Protein AF-A0A0E0HM03-F1 (afdb_monomer)

pLDDT: mean 77.83, std 20.89, range [34.5, 97.81]

Secondary structure (DSSP, 8-state):
--HHHHHHHHHHHHHHHHHTT-GGGTTTGGGSS-SSS----HHHHHHHHHHHHHHS--------PPEEEEEE--SS-TTT-EEETTEEESHHHHHHHHHHTTSSS---EEEEEE-S-HHHHHHHHHTTSSSEE-SS----HHHHTTSPPPPPSS--------PPP----

Structure (mmCIF, N/CA/C/O backbone):
data_AF-A0A0E0HM03-F1
#
_entry.id   AF-A0A0E0HM03-F1
#
loop_
_atom_site.group_PDB
_atom_site.id
_atom_site.type_symbol
_atom_site.label_atom_id
_atom_site.label_alt_id
_atom_site.label_comp_id
_atom_site.label_asym_id
_atom_site.label_entity_id
_atom_site.label_seq_id
_atom_site.pdbx_PDB_ins_code
_atom_site.Cartn_x
_atom_site.Cartn_y
_atom_site.Cartn_z
_atom_site.occupancy
_atom_site.B_iso_or_equiv
_atom_site.auth_seq_id
_atom_site.auth_comp_id
_atom_site.auth_asym_id
_atom_site.auth_atom_id
_atom_site.pdbx_PDB_model_num
ATOM 1 N N . MET A 1 1 ? -38.640 -41.411 -14.264 1.00 56.62 1 MET A N 1
ATOM 2 C CA . MET A 1 1 ? -38.136 -40.206 -13.563 1.00 56.62 1 MET A CA 1
ATOM 3 C C . MET A 1 1 ? -39.053 -39.726 -12.426 1.00 56.62 1 MET A C 1
ATOM 5 O O . MET A 1 1 ? -38.697 -38.772 -11.751 1.00 56.62 1 MET A O 1
AT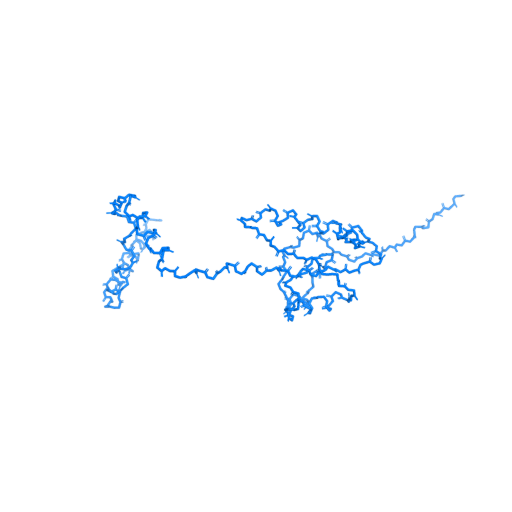OM 9 N N . GLU A 1 2 ? -40.191 -40.388 -12.168 1.00 59.84 2 GLU A N 1
ATOM 10 C CA . GLU A 1 2 ? -41.164 -39.969 -11.139 1.00 59.84 2 GLU A CA 1
ATOM 11 C C . GLU A 1 2 ? -40.943 -40.652 -9.769 1.00 59.84 2 GLU A C 1
ATOM 13 O O . GLU A 1 2 ? -41.350 -40.130 -8.736 1.00 59.84 2 GLU A O 1
ATOM 18 N N . GLU A 1 3 ? -40.248 -41.796 -9.723 1.00 57.50 3 GLU A N 1
ATOM 19 C CA . GLU A 1 3 ? -39.992 -42.531 -8.470 1.00 57.50 3 GLU A CA 1
ATOM 20 C C . GLU A 1 3 ? -38.940 -41.866 -7.570 1.00 57.50 3 GLU A C 1
ATOM 22 O O . GLU A 1 3 ? -39.115 -41.796 -6.355 1.00 57.50 3 GLU A O 1
ATOM 27 N N . HIS A 1 4 ? -37.885 -41.284 -8.151 1.00 56.59 4 HIS A N 1
ATOM 28 C CA . HIS A 1 4 ? -36.848 -40.58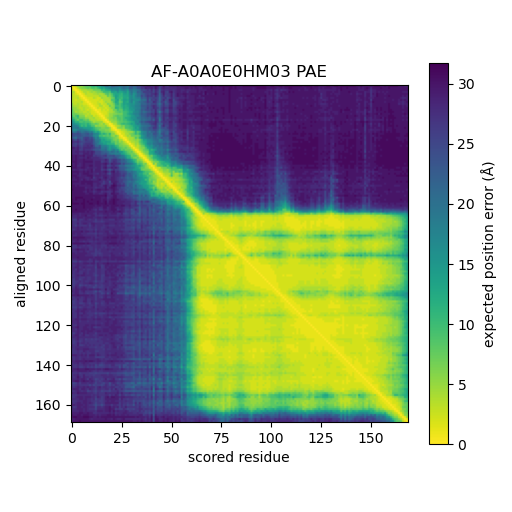7 -7.380 1.00 56.59 4 HIS A CA 1
ATOM 29 C C . HIS A 1 4 ? -37.384 -39.348 -6.649 1.00 56.59 4 HIS A C 1
ATOM 31 O O . HIS A 1 4 ? -36.909 -39.018 -5.564 1.00 56.59 4 HIS A O 1
ATOM 37 N N . ARG A 1 5 ? -38.418 -38.691 -7.192 1.00 59.91 5 ARG A N 1
ATOM 38 C CA . ARG A 1 5 ? -39.081 -37.553 -6.534 1.00 59.91 5 ARG A CA 1
ATOM 39 C C . ARG A 1 5 ? -39.929 -38.013 -5.350 1.00 59.91 5 ARG A C 1
ATOM 41 O O . ARG A 1 5 ? -39.990 -37.318 -4.341 1.00 59.91 5 ARG A O 1
ATOM 48 N N . ARG A 1 6 ? -40.525 -39.208 -5.433 1.00 62.31 6 ARG A N 1
ATOM 49 C CA . ARG A 1 6 ? -41.278 -39.816 -4.326 1.00 62.31 6 ARG A CA 1
ATOM 50 C C . ARG A 1 6 ? -40.363 -40.253 -3.185 1.00 62.31 6 ARG A C 1
ATOM 52 O O . ARG A 1 6 ? -40.700 -39.993 -2.035 1.00 62.31 6 ARG A O 1
ATOM 59 N N . LEU A 1 7 ? -39.186 -40.812 -3.486 1.00 61.00 7 LEU A N 1
ATOM 60 C CA . LEU A 1 7 ? -38.178 -41.123 -2.464 1.00 61.00 7 LEU A CA 1
ATOM 61 C C . LEU A 1 7 ? -37.615 -39.864 -1.791 1.00 61.00 7 LEU A C 1
ATOM 63 O O . LEU A 1 7 ? -37.477 -39.845 -0.572 1.00 61.00 7 LEU A O 1
ATOM 67 N N . ALA A 1 8 ? -37.338 -38.803 -2.555 1.00 58.06 8 ALA A N 1
ATOM 68 C CA . ALA A 1 8 ? -36.855 -37.543 -1.988 1.00 58.06 8 ALA A CA 1
ATOM 69 C C . ALA A 1 8 ? -37.896 -36.893 -1.057 1.00 58.06 8 ALA A C 1
ATOM 71 O O . ALA A 1 8 ? -37.554 -36.436 0.033 1.00 58.06 8 ALA A O 1
ATOM 72 N N . MET A 1 9 ? -39.177 -36.914 -1.445 1.00 63.88 9 MET A N 1
ATOM 73 C CA . MET A 1 9 ? -40.267 -36.394 -0.610 1.00 63.88 9 MET A CA 1
ATOM 74 C C . MET A 1 9 ? -40.506 -37.259 0.637 1.00 63.88 9 MET A C 1
ATOM 76 O O . MET A 1 9 ? -40.759 -36.717 1.711 1.00 63.88 9 MET A O 1
ATOM 80 N N . ALA A 1 10 ? -40.368 -38.586 0.536 1.00 58.62 10 ALA A N 1
ATOM 81 C CA . ALA A 1 10 ? -40.469 -39.482 1.689 1.00 58.62 10 ALA A CA 1
ATOM 82 C C . ALA A 1 10 ? -39.299 -39.297 2.673 1.00 58.62 10 ALA A C 1
ATOM 84 O O . ALA A 1 10 ? -39.521 -39.235 3.881 1.00 58.62 10 ALA A O 1
ATOM 85 N N . ALA A 1 11 ? -38.068 -39.134 2.175 1.00 59.34 11 ALA A N 1
ATOM 86 C CA . ALA A 1 11 ? -36.898 -38.865 3.009 1.00 59.34 11 ALA A CA 1
ATOM 87 C C . ALA A 1 11 ? -37.018 -37.524 3.755 1.00 59.34 11 ALA A C 1
ATOM 89 O O . ALA A 1 11 ? -36.724 -37.459 4.948 1.00 59.34 11 ALA A O 1
ATOM 90 N N . ALA A 1 12 ? -37.529 -36.477 3.096 1.00 59.81 12 ALA A N 1
ATOM 91 C CA . ALA A 1 12 ? -37.788 -35.189 3.739 1.00 59.81 12 ALA A CA 1
ATOM 92 C C . ALA A 1 12 ? -38.823 -35.299 4.875 1.00 59.81 12 ALA A C 1
ATOM 94 O O . ALA A 1 12 ? -38.643 -34.700 5.935 1.00 59.81 12 ALA A O 1
ATOM 95 N N . PHE A 1 13 ? -39.874 -36.105 4.689 1.00 62.56 13 PHE A N 1
ATOM 96 C CA . PHE A 1 13 ? -40.926 -36.288 5.693 1.00 62.56 13 PHE A CA 1
ATOM 97 C C . PHE A 1 13 ? -40.448 -37.092 6.915 1.00 62.56 13 PHE A C 1
ATOM 99 O O . PHE A 1 13 ? -40.803 -36.772 8.047 1.00 62.56 13 PHE A O 1
ATOM 106 N N . VAL A 1 14 ? -39.593 -38.099 6.709 1.00 63.12 14 VAL A N 1
ATOM 107 C CA . VAL A 1 14 ? -39.005 -38.893 7.803 1.00 63.12 14 VAL A CA 1
ATOM 108 C C . VAL A 1 14 ? -38.011 -38.063 8.623 1.00 63.12 14 VAL A C 1
ATOM 110 O O . VAL A 1 14 ? -38.046 -38.119 9.852 1.00 63.12 14 VAL A O 1
ATOM 113 N N . ILE A 1 15 ? -37.184 -37.228 7.980 1.00 59.62 15 ILE A N 1
ATOM 114 C CA . ILE A 1 15 ? -36.259 -36.330 8.694 1.00 59.62 15 ILE A CA 1
ATOM 115 C C . ILE A 1 15 ? -37.044 -35.354 9.587 1.00 59.62 15 ILE A C 1
ATOM 117 O O . ILE A 1 15 ? -36.712 -35.209 10.763 1.00 59.62 15 ILE A O 1
ATOM 121 N N . LEU A 1 16 ? -38.142 -34.777 9.084 1.00 58.19 16 LEU A N 1
ATOM 122 C CA . LEU A 1 16 ? -39.000 -33.860 9.849 1.00 58.19 16 LEU A CA 1
ATOM 123 C C . LEU A 1 16 ? -39.626 -34.499 11.101 1.00 58.19 16 LEU A C 1
ATOM 125 O O . LEU A 1 16 ? -39.738 -33.838 12.131 1.00 58.19 16 LEU A O 1
ATOM 129 N N . LEU A 1 17 ? -39.983 -35.787 11.056 1.00 55.53 17 LEU A N 1
ATOM 130 C CA . LEU A 1 17 ? -40.572 -36.490 12.204 1.00 55.53 17 LEU A CA 1
ATOM 131 C C . LEU A 1 17 ? -39.531 -36.909 13.258 1.00 55.53 17 LEU A C 1
ATOM 133 O O . LEU A 1 17 ? -39.819 -36.885 14.457 1.00 55.53 17 LEU A O 1
ATOM 137 N N . THR A 1 18 ? -38.308 -37.254 12.842 1.00 55.31 18 THR A N 1
ATOM 138 C CA . THR A 1 18 ? -37.234 -37.640 13.784 1.00 55.31 18 THR A CA 1
ATOM 139 C C . THR A 1 18 ? -36.710 -36.462 14.607 1.00 55.31 18 THR A C 1
ATOM 141 O O . THR A 1 18 ? -36.389 -36.626 15.785 1.00 55.31 18 THR A O 1
ATOM 144 N N . VAL A 1 19 ? -36.702 -35.257 14.030 1.00 59.78 19 VAL A N 1
ATOM 145 C CA . VAL A 1 19 ? -36.293 -34.022 14.715 1.00 59.78 19 VAL A CA 1
ATOM 146 C C . VAL A 1 19 ? -37.256 -33.658 15.856 1.00 59.78 19 VAL A C 1
ATOM 148 O O . VAL A 1 19 ? -36.825 -33.126 16.876 1.00 59.78 19 VAL A O 1
ATOM 151 N N . TRP A 1 20 ? -38.539 -34.023 15.758 1.00 55.28 20 TRP A N 1
ATOM 152 C CA . TRP A 1 20 ? -39.547 -33.633 16.753 1.00 55.28 20 TRP A CA 1
ATOM 153 C C . TRP A 1 20 ? -39.681 -34.583 17.955 1.00 55.28 20 TRP A C 1
ATOM 155 O O . TRP A 1 20 ? -40.359 -34.260 18.926 1.00 55.28 20 TRP A O 1
ATOM 165 N N . SER A 1 21 ? -39.009 -35.738 17.927 1.00 52.50 21 SER A N 1
ATOM 166 C CA . SER A 1 21 ? -39.092 -36.752 18.995 1.00 52.50 21 SER A CA 1
ATOM 167 C C . SER A 1 21 ? -37.967 -36.649 20.034 1.00 52.50 21 SER A C 1
ATOM 169 O O . SER A 1 21 ? -37.918 -37.438 20.975 1.00 52.50 21 SER A O 1
ATOM 171 N N . SER A 1 22 ? -37.048 -35.690 19.879 1.00 52.09 22 SER A N 1
ATOM 172 C CA . SER A 1 22 ? -35.942 -35.482 20.816 1.00 52.09 22 SER A CA 1
ATOM 173 C C . SER A 1 22 ? -36.333 -34.483 21.917 1.00 52.09 22 SER A C 1
ATOM 175 O O . SER A 1 22 ? -36.589 -33.318 21.607 1.00 52.09 22 SER A O 1
ATOM 177 N N . PRO A 1 23 ? -36.303 -34.868 23.210 1.00 57.69 23 PRO A N 1
ATOM 178 C CA . PRO A 1 23 ? -36.617 -33.967 24.328 1.00 57.69 23 PRO A CA 1
ATOM 179 C C . PRO A 1 23 ? -35.710 -32.728 24.406 1.00 57.69 23 PRO A C 1
ATOM 181 O O . PRO A 1 23 ? -36.100 -31.709 24.968 1.00 57.69 23 PRO A O 1
ATOM 184 N N . ALA A 1 24 ? -34.518 -32.782 23.803 1.00 48.66 24 ALA A N 1
ATOM 185 C CA . ALA A 1 24 ? -33.586 -31.657 23.742 1.00 48.66 24 ALA A CA 1
ATOM 186 C C . ALA A 1 24 ? -34.114 -30.465 22.918 1.00 48.66 24 ALA A C 1
ATOM 188 O O . ALA A 1 24 ? -33.646 -29.343 23.098 1.00 48.66 24 ALA A O 1
ATOM 189 N N . MET A 1 25 ? -35.110 -30.674 22.047 1.00 48.88 25 MET A N 1
ATOM 190 C CA . MET A 1 25 ? -35.621 -29.632 21.153 1.00 48.88 25 MET A CA 1
ATOM 191 C C . MET A 1 25 ? -36.900 -28.940 21.654 1.00 48.88 25 MET A C 1
ATOM 193 O O . MET A 1 25 ? -37.325 -27.947 21.065 1.00 48.88 25 MET A O 1
ATOM 197 N N . ALA A 1 26 ? -37.466 -29.368 22.789 1.00 44.28 26 ALA A N 1
ATOM 198 C CA . ALA A 1 26 ? -38.508 -28.602 23.482 1.00 44.28 26 ALA A CA 1
ATOM 199 C C . ALA A 1 26 ? -37.971 -27.264 24.035 1.00 44.28 26 ALA A C 1
ATOM 201 O O . ALA A 1 26 ? -38.722 -26.300 24.154 1.00 44.28 26 ALA A O 1
ATOM 202 N N . MET A 1 27 ? -36.661 -27.173 24.298 1.00 41.06 27 MET A N 1
ATOM 203 C CA . MET A 1 27 ? -36.005 -25.937 24.748 1.00 41.06 27 MET A CA 1
ATOM 204 C C . MET A 1 27 ? -35.606 -24.995 23.600 1.00 41.06 27 MET A C 1
ATOM 206 O O . MET A 1 27 ? -35.405 -23.809 23.838 1.00 41.06 27 MET A O 1
ATOM 210 N N . ALA A 1 28 ? -35.512 -25.489 22.359 1.00 43.19 28 ALA A N 1
ATOM 211 C CA . ALA A 1 28 ? -35.095 -24.689 21.201 1.00 43.19 28 ALA A CA 1
ATOM 212 C C . ALA A 1 28 ? -36.277 -24.161 20.364 1.00 43.19 28 ALA A C 1
ATOM 214 O O . ALA A 1 28 ? -36.170 -23.104 19.745 1.00 43.19 28 ALA A O 1
ATOM 215 N N . ALA A 1 29 ? -37.429 -24.843 20.377 1.00 43.94 29 ALA A N 1
ATOM 216 C CA . ALA A 1 29 ? -38.632 -24.396 19.664 1.00 43.94 29 ALA A CA 1
ATOM 217 C C . ALA A 1 29 ? -39.320 -23.171 20.307 1.00 43.94 29 ALA A C 1
ATOM 219 O O . ALA A 1 29 ? -40.089 -22.484 19.637 1.00 43.94 29 ALA A O 1
ATOM 220 N N . ALA A 1 30 ? -39.001 -22.847 21.565 1.00 42.78 30 ALA A N 1
ATOM 221 C CA . ALA A 1 30 ? -39.494 -21.643 22.238 1.00 42.78 30 ALA A CA 1
ATOM 222 C C . ALA A 1 30 ? -38.782 -20.345 21.797 1.00 42.78 30 ALA A C 1
ATOM 224 O O . ALA A 1 30 ? -39.233 -19.265 22.157 1.00 42.78 30 ALA A O 1
ATOM 225 N N . ALA A 1 31 ? -37.696 -20.422 21.017 1.00 42.88 31 ALA A N 1
ATOM 226 C CA . ALA A 1 31 ? -36.888 -19.248 20.663 1.00 42.88 31 ALA A CA 1
ATOM 227 C C . ALA A 1 31 ? -37.020 -18.783 19.198 1.00 42.88 31 ALA A C 1
ATOM 229 O O . ALA A 1 31 ? -36.435 -17.764 18.842 1.00 42.88 31 ALA A O 1
ATOM 230 N N . ALA A 1 32 ? -37.757 -19.498 18.336 1.00 41.38 32 ALA A N 1
ATOM 231 C CA . ALA A 1 32 ? -37.727 -19.239 16.887 1.00 41.38 32 ALA A CA 1
ATOM 232 C C . ALA A 1 32 ? -39.091 -19.023 16.199 1.00 41.38 32 ALA A C 1
ATOM 234 O O . ALA A 1 32 ? -39.119 -18.836 14.986 1.00 41.38 32 ALA A O 1
ATOM 235 N N . THR A 1 33 ? -40.213 -18.978 16.930 1.00 38.62 33 THR A N 1
ATOM 236 C CA . THR A 1 33 ? -41.547 -18.722 16.328 1.00 38.62 33 THR A CA 1
ATOM 237 C C . THR A 1 33 ? -42.255 -17.507 16.936 1.00 38.62 33 THR A C 1
ATOM 239 O O . THR A 1 33 ? -43.455 -17.528 17.171 1.00 38.62 33 THR A O 1
ATOM 242 N N . GLU A 1 34 ? -41.520 -16.417 17.158 1.00 44.69 34 GLU A N 1
ATOM 243 C CA . GLU A 1 34 ? -42.095 -15.096 17.469 1.00 44.69 34 GLU A CA 1
ATOM 244 C C . GLU A 1 34 ? -41.471 -13.988 16.603 1.00 44.69 34 GLU A C 1
ATOM 246 O O . GLU A 1 34 ? -41.008 -12.965 17.094 1.00 44.69 34 GLU A O 1
ATOM 251 N N . VAL A 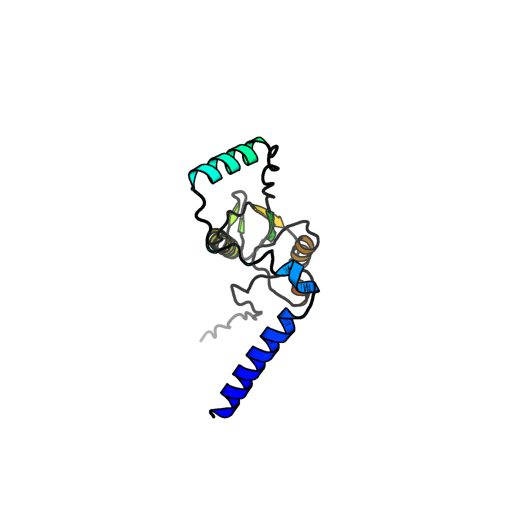1 35 ? -41.458 -14.167 15.277 1.00 35.06 35 VAL A N 1
ATOM 252 C CA . VAL A 1 35 ? -41.208 -13.044 14.341 1.00 35.06 35 VAL A CA 1
ATOM 253 C C . VAL A 1 35 ? -42.397 -12.795 13.404 1.00 35.06 35 VAL A C 1
ATOM 255 O O . VAL A 1 35 ? -42.332 -11.952 12.517 1.00 35.06 35 VAL A O 1
ATOM 258 N N . 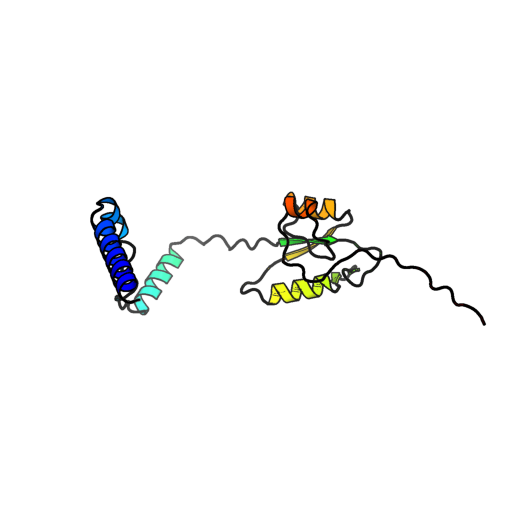HIS A 1 36 ? -43.546 -13.447 13.604 1.00 36.34 36 HIS A N 1
ATOM 259 C CA . HIS A 1 36 ? -44.699 -13.188 12.739 1.00 36.34 36 HIS A CA 1
ATOM 260 C C . HIS A 1 36 ? -46.036 -13.402 13.454 1.00 36.34 36 HIS A C 1
ATOM 262 O O . HIS A 1 36 ? -46.677 -14.412 13.216 1.00 36.34 36 HIS A O 1
ATOM 268 N N . SER A 1 37 ? -46.433 -12.463 14.330 1.00 44.00 37 SER A N 1
ATOM 269 C CA . SER A 1 37 ? -47.843 -12.055 14.568 1.00 44.00 37 SER A CA 1
ATOM 270 C C . SER A 1 37 ? -48.087 -11.364 15.923 1.00 44.00 37 SER A C 1
ATOM 272 O O . SER A 1 37 ? -49.063 -11.679 16.603 1.00 44.00 37 SER A O 1
ATOM 274 N N . LEU A 1 38 ? -47.272 -10.392 16.332 1.00 34.50 38 LEU A N 1
ATOM 275 C CA . LEU A 1 38 ? -47.695 -9.464 17.385 1.00 34.50 38 LEU A CA 1
ATOM 276 C C . LEU A 1 38 ? -47.560 -8.043 16.863 1.00 34.50 38 LEU A C 1
ATOM 278 O O . LEU A 1 38 ? -46.471 -7.482 16.778 1.00 34.50 38 LEU A O 1
ATOM 282 N N . GLY A 1 39 ? -48.704 -7.486 16.461 1.00 49.72 39 GLY A N 1
ATOM 283 C CA . GLY A 1 39 ? -48.866 -6.055 16.276 1.00 49.72 39 GLY A CA 1
ATOM 284 C C . GLY A 1 39 ? -48.542 -5.356 17.589 1.00 49.72 39 GLY A C 1
ATOM 285 O O . GLY A 1 39 ? -49.387 -5.252 18.473 1.00 49.72 39 GLY A O 1
ATOM 286 N N . LEU A 1 40 ? -47.296 -4.911 17.720 1.00 35.22 40 LEU A N 1
ATOM 287 C CA . LEU A 1 40 ? -46.865 -4.049 18.803 1.00 35.22 40 LEU A CA 1
ATOM 288 C C . LEU A 1 40 ? -47.070 -2.607 18.354 1.00 35.22 40 LEU A C 1
ATOM 290 O O . LEU A 1 40 ? -46.506 -2.139 17.368 1.00 35.22 40 LEU A O 1
ATOM 294 N N . ASN A 1 41 ? -47.949 -1.936 19.085 1.00 40.50 41 ASN A N 1
ATOM 295 C CA . ASN A 1 41 ? -48.268 -0.527 18.965 1.00 40.50 41 ASN A CA 1
ATOM 296 C C . ASN A 1 41 ? -46.965 0.298 19.024 1.00 40.50 41 ASN A C 1
ATOM 298 O O . ASN A 1 41 ? -46.292 0.316 20.057 1.00 40.50 41 ASN A O 1
ATOM 302 N N . CYS A 1 42 ? -46.602 0.965 17.920 1.00 42.66 42 CYS A N 1
ATOM 303 C CA . CYS A 1 42 ? -45.313 1.655 17.732 1.00 42.66 42 CYS A CA 1
ATOM 304 C C . CYS A 1 42 ? -44.980 2.685 18.831 1.00 42.66 42 CYS A C 1
ATOM 306 O O . CYS A 1 42 ? -43.817 3.030 19.046 1.00 42.66 42 CYS A O 1
ATOM 308 N N . ASN A 1 43 ? -45.991 3.135 19.569 1.00 51.31 43 ASN A N 1
ATOM 309 C CA . ASN A 1 43 ? -45.886 4.173 20.589 1.00 51.31 43 ASN A CA 1
ATOM 310 C C . ASN A 1 43 ? -45.299 3.637 21.913 1.00 51.31 43 ASN A C 1
ATOM 312 O O . ASN A 1 43 ? -44.768 4.395 22.726 1.00 51.31 43 ASN A O 1
ATOM 316 N N . GLU A 1 44 ? -45.395 2.328 22.155 1.00 50.75 44 GLU A N 1
ATOM 317 C CA . GLU A 1 44 ? -44.962 1.695 23.406 1.00 50.75 44 GLU A CA 1
ATOM 318 C C . GLU A 1 44 ? -43.497 1.245 23.330 1.00 50.75 44 GLU A C 1
ATOM 320 O O . GLU A 1 44 ? -42.733 1.420 24.282 1.00 50.75 44 GLU A O 1
ATOM 325 N N . THR A 1 45 ? -43.053 0.827 22.142 1.00 51.16 45 THR A N 1
ATOM 326 C CA . THR A 1 45 ? -41.643 0.581 21.813 1.00 51.16 45 THR A CA 1
ATOM 327 C C . THR A 1 45 ? -40.780 1.835 21.927 1.00 51.16 45 THR A C 1
ATOM 329 O O . THR A 1 45 ? -39.650 1.748 22.399 1.00 51.16 45 THR A O 1
ATOM 332 N N . GLU A 1 46 ? -41.290 3.023 21.586 1.00 55.38 46 GLU A N 1
ATOM 333 C CA . GLU A 1 46 ? -40.549 4.281 21.779 1.00 55.38 46 GLU A CA 1
ATOM 334 C C . GLU A 1 46 ? -40.364 4.629 23.257 1.00 55.38 46 GLU A C 1
ATOM 336 O O . GLU A 1 46 ? -39.289 5.078 23.661 1.00 55.38 46 GLU A O 1
ATOM 341 N N . ARG A 1 47 ? -41.383 4.378 24.087 1.00 55.00 47 ARG A N 1
ATOM 342 C CA . ARG A 1 47 ? -41.322 4.617 25.534 1.00 55.00 47 ARG A CA 1
ATOM 343 C C . ARG A 1 47 ? -40.373 3.649 26.224 1.00 55.00 47 ARG A C 1
ATOM 345 O O . ARG A 1 47 ? -39.551 4.088 27.025 1.00 55.00 47 ARG A O 1
ATOM 352 N N . ILE A 1 48 ? -40.431 2.366 25.873 1.00 58.22 48 ILE A N 1
ATOM 353 C CA . ILE A 1 48 ? -39.516 1.348 26.399 1.00 58.22 48 ILE A CA 1
ATOM 354 C C . ILE A 1 48 ? -38.086 1.647 25.933 1.00 58.22 48 ILE A C 1
ATOM 356 O O . ILE A 1 48 ? -37.188 1.714 26.767 1.00 58.22 48 ILE A O 1
ATOM 360 N N . ASN A 1 49 ? -37.869 1.971 24.654 1.00 59.22 49 ASN A N 1
ATOM 361 C CA . ASN A 1 49 ? -36.543 2.341 24.145 1.00 59.22 49 ASN A CA 1
ATOM 362 C C . ASN A 1 49 ? -36.007 3.634 24.786 1.00 59.22 49 ASN A C 1
ATOM 364 O O . ASN A 1 49 ? -34.807 3.745 25.034 1.00 59.22 49 ASN A O 1
ATOM 368 N N . ALA A 1 50 ? -36.868 4.604 25.108 1.00 58.16 50 ALA A N 1
ATOM 369 C CA . ALA A 1 50 ? -36.482 5.829 25.811 1.00 58.16 50 ALA A CA 1
ATOM 370 C C . ALA A 1 50 ? -36.167 5.601 27.300 1.00 58.16 50 ALA A C 1
ATOM 372 O O . ALA A 1 50 ? -35.317 6.295 27.857 1.00 58.16 50 ALA A O 1
ATOM 373 N N . VAL A 1 51 ? -36.831 4.647 27.958 1.00 59.00 51 VAL A N 1
ATOM 374 C CA . VAL A 1 51 ? -36.546 4.262 29.351 1.00 59.00 51 VAL A CA 1
ATOM 375 C C . VAL A 1 51 ? -35.284 3.403 29.429 1.00 59.00 51 VAL A C 1
ATOM 377 O O . VAL A 1 51 ? -34.441 3.648 30.289 1.00 59.00 51 VAL A O 1
ATOM 380 N N . VAL A 1 52 ? -35.091 2.467 28.497 1.00 59.44 52 VAL A N 1
ATOM 381 C CA . VAL A 1 52 ? -33.859 1.674 28.375 1.00 59.44 52 VAL A CA 1
ATOM 382 C C . VAL A 1 52 ? -32.664 2.591 28.100 1.00 59.44 52 VAL A C 1
ATOM 384 O O . VAL A 1 52 ? -31.658 2.478 28.786 1.00 59.44 52 VAL A O 1
ATOM 387 N N . ARG A 1 53 ? -32.796 3.592 27.217 1.00 57.25 53 ARG A N 1
ATOM 388 C CA . ARG A 1 53 ? -31.755 4.615 26.978 1.00 57.25 53 ARG A CA 1
ATOM 389 C C . ARG A 1 53 ? -31.405 5.473 28.197 1.00 57.25 53 ARG A C 1
ATOM 391 O O . ARG A 1 53 ? -30.293 5.979 28.257 1.00 57.25 53 ARG A O 1
ATOM 398 N N . ARG A 1 54 ? -32.333 5.678 29.139 1.00 60.69 54 ARG A N 1
ATOM 399 C CA . ARG A 1 54 ? -32.073 6.447 30.372 1.00 60.69 54 ARG A CA 1
ATOM 400 C C . ARG A 1 54 ? -31.446 5.607 31.485 1.00 60.69 54 ARG A C 1
ATOM 402 O O . ARG A 1 54 ? -30.740 6.166 32.313 1.00 60.69 54 ARG A O 1
ATOM 409 N N . ASN A 1 55 ? -31.716 4.300 31.514 1.00 58.12 55 ASN A N 1
ATOM 410 C CA . ASN A 1 55 ? -31.213 3.385 32.547 1.00 58.12 55 ASN A CA 1
ATOM 411 C C . ASN A 1 55 ? -29.940 2.641 32.133 1.00 58.12 55 ASN A C 1
ATOM 413 O O . ASN A 1 55 ? -29.186 2.188 32.992 1.00 58.12 55 ASN A O 1
ATOM 417 N N . LEU A 1 56 ? -29.674 2.533 30.831 1.00 60.00 56 LEU A N 1
ATOM 418 C CA . LEU A 1 56 ? -28.388 2.093 30.320 1.00 60.00 56 LEU A CA 1
ATOM 419 C C . LEU A 1 56 ? -27.422 3.274 30.465 1.00 60.00 56 LEU A C 1
ATOM 421 O O . LEU A 1 56 ? -27.335 4.132 29.587 1.00 60.00 56 LEU A O 1
ATOM 425 N N . GLY A 1 57 ? -26.761 3.355 31.627 1.00 52.97 57 GLY A N 1
ATOM 426 C CA . GLY A 1 57 ? -25.618 4.242 31.834 1.00 52.97 57 GLY A CA 1
ATOM 427 C C . GLY A 1 57 ? -24.719 4.182 30.602 1.00 52.97 57 GLY A C 1
ATOM 428 O O . GLY A 1 57 ? -24.505 3.090 30.077 1.00 52.97 57 GLY A O 1
ATOM 429 N N . GLY A 1 58 ? -24.333 5.362 30.104 1.00 50.69 58 GLY A N 1
ATOM 430 C CA . GLY A 1 58 ? -23.832 5.587 28.748 1.00 50.69 58 GLY A CA 1
ATOM 431 C C . GLY A 1 58 ? -23.117 4.383 28.151 1.00 50.69 58 GLY A C 1
ATOM 432 O O . GLY A 1 58 ? -22.101 3.936 28.685 1.00 50.69 58 GLY A O 1
ATOM 433 N N . LEU A 1 59 ? -23.658 3.872 27.037 1.00 43.75 59 LEU A N 1
ATOM 434 C CA . LEU A 1 59 ? -22.897 3.012 26.136 1.00 43.75 59 LEU A CA 1
ATOM 435 C C . LEU A 1 59 ? -21.504 3.635 25.996 1.00 43.75 59 LEU A C 1
ATOM 437 O O . LEU A 1 59 ? -21.446 4.850 25.764 1.00 43.75 59 LEU A O 1
ATOM 441 N N . PRO A 1 60 ? -20.416 2.864 26.185 1.00 44.09 60 PRO A N 1
ATOM 442 C CA . PRO A 1 60 ? -19.084 3.399 25.988 1.00 44.09 60 PRO A CA 1
ATOM 443 C C . PRO A 1 60 ? -19.088 4.049 24.613 1.00 44.09 60 PRO A C 1
ATOM 445 O O . PRO A 1 60 ? -19.508 3.430 23.631 1.00 44.09 60 PRO A O 1
ATOM 448 N N . GLU A 1 61 ? -18.739 5.332 24.605 1.00 51.38 61 GLU A N 1
ATOM 449 C CA . GLU A 1 61 ? -18.479 6.121 23.414 1.00 51.38 61 GLU A CA 1
ATOM 450 C C . GLU A 1 61 ? -17.832 5.186 22.393 1.00 51.38 61 GLU A C 1
ATOM 452 O O . GLU A 1 61 ? -16.822 4.557 22.716 1.00 51.38 61 GLU A O 1
ATOM 457 N N . VAL A 1 62 ? -18.492 4.958 21.250 1.00 56.41 62 VAL A N 1
ATOM 458 C CA . VAL A 1 62 ? -18.027 3.992 20.249 1.00 56.41 62 VAL A CA 1
ATOM 459 C C . VAL A 1 62 ? -16.582 4.361 19.952 1.00 56.41 62 VAL A C 1
ATOM 461 O O . VAL A 1 62 ? -16.322 5.397 19.343 1.00 56.41 62 VAL A O 1
ATOM 464 N N . TYR A 1 63 ? -15.643 3.573 20.477 1.00 50.81 63 TYR A N 1
ATOM 465 C CA . TYR A 1 63 ? -14.228 3.888 20.404 1.00 50.81 63 TYR A CA 1
ATOM 466 C C . TYR A 1 63 ? -13.827 3.661 18.954 1.00 50.81 63 TYR A C 1
ATOM 468 O O . TYR A 1 63 ? -13.485 2.551 18.544 1.00 50.81 63 TYR A O 1
ATOM 476 N N . HIS A 1 64 ? -13.971 4.697 18.134 1.00 71.06 64 HIS A N 1
ATOM 477 C CA . HIS A 1 64 ? -13.596 4.646 16.737 1.00 71.06 64 HIS A CA 1
ATOM 478 C C . HIS A 1 64 ? -12.070 4.665 16.680 1.00 71.06 64 HIS A C 1
ATOM 480 O O . HIS A 1 64 ? -11.444 5.723 16.614 1.00 71.06 64 HIS A O 1
ATOM 486 N N . LYS A 1 65 ? -11.463 3.475 16.765 1.00 85.69 65 LYS A N 1
ATOM 487 C CA . LYS A 1 65 ? -10.022 3.295 16.597 1.00 85.69 65 LYS A CA 1
ATOM 488 C C . LYS A 1 65 ? -9.633 3.855 15.228 1.00 85.69 65 LYS A C 1
ATOM 490 O O . LYS A 1 65 ? -10.096 3.364 14.200 1.00 85.69 65 LYS A O 1
ATOM 495 N N . LYS A 1 66 ? -8.785 4.883 15.230 1.00 93.44 66 LYS A N 1
ATOM 496 C CA . LYS A 1 66 ? -8.161 5.407 14.015 1.00 93.44 66 LYS A CA 1
ATOM 497 C C . LYS A 1 66 ? -7.164 4.370 13.507 1.00 93.44 66 LYS A C 1
ATOM 499 O O . LYS A 1 66 ? -6.218 4.043 14.222 1.00 93.44 66 LYS A O 1
ATOM 504 N N . LEU A 1 67 ? -7.405 3.839 12.314 1.00 95.50 67 LEU A N 1
ATOM 505 C CA . LEU A 1 67 ? -6.551 2.810 11.729 1.00 95.50 67 LEU A CA 1
ATOM 506 C C . LEU A 1 67 ? -5.251 3.415 11.204 1.00 95.50 67 LEU A C 1
ATOM 508 O O . LEU A 1 67 ? -5.269 4.431 10.507 1.00 95.50 67 LEU A O 1
ATOM 512 N N . LYS A 1 68 ? -4.132 2.766 11.508 1.00 97.25 68 LYS A N 1
ATOM 513 C CA . LYS A 1 68 ? -2.813 3.131 10.988 1.00 97.25 68 LYS A CA 1
ATOM 514 C C . LYS A 1 68 ? -2.538 2.365 9.707 1.00 97.25 68 LYS A C 1
ATOM 516 O O . LYS A 1 68 ? -2.351 1.150 9.740 1.00 97.25 68 LYS A O 1
ATOM 521 N N . ILE A 1 69 ? -2.519 3.076 8.588 1.00 97.81 69 ILE A N 1
ATOM 522 C CA . ILE A 1 69 ? -2.297 2.498 7.266 1.00 97.81 69 ILE A CA 1
ATOM 523 C C . ILE A 1 69 ? -0.884 2.837 6.822 1.00 97.81 69 ILE A C 1
ATOM 525 O O . ILE A 1 69 ? -0.571 3.990 6.534 1.00 97.81 69 ILE A O 1
ATOM 529 N N . ALA A 1 70 ? -0.021 1.833 6.769 1.00 97.75 70 ALA A N 1
ATOM 530 C CA . ALA A 1 70 ? 1.356 2.012 6.356 1.00 97.75 70 ALA A CA 1
ATOM 531 C C . ALA A 1 70 ? 1.457 2.229 4.840 1.00 97.75 70 ALA A C 1
ATOM 533 O O . ALA A 1 70 ? 0.822 1.522 4.056 1.00 97.75 70 ALA A O 1
ATOM 534 N N . VAL A 1 71 ? 2.280 3.188 4.427 1.00 97.38 71 VAL A N 1
ATOM 535 C CA . VAL A 1 71 ? 2.516 3.519 3.020 1.00 97.38 71 VAL A CA 1
ATOM 536 C C . VAL A 1 71 ? 4.021 3.510 2.747 1.00 97.38 71 VAL A C 1
ATOM 538 O O . VAL A 1 71 ? 4.755 4.192 3.466 1.00 97.38 71 VAL A O 1
ATOM 541 N N . PRO A 1 72 ? 4.511 2.775 1.732 1.00 96.25 72 PRO A N 1
ATOM 542 C CA . PRO A 1 72 ? 5.938 2.705 1.443 1.00 96.25 72 PRO A CA 1
ATOM 543 C C . PRO A 1 72 ? 6.480 4.054 0.952 1.00 96.25 72 PRO A C 1
ATOM 545 O O . PRO A 1 72 ? 5.897 4.689 0.069 1.00 96.25 72 PRO A O 1
ATOM 548 N N . LEU A 1 73 ? 7.630 4.478 1.481 1.00 95.12 73 LEU A N 1
ATOM 549 C CA . LEU A 1 73 ? 8.359 5.625 0.949 1.00 95.12 73 LEU A CA 1
ATOM 550 C C . LEU A 1 73 ? 9.115 5.218 -0.319 1.00 95.12 73 LEU A C 1
ATOM 552 O O . LEU A 1 73 ? 9.928 4.295 -0.322 1.00 95.12 73 LEU A O 1
ATOM 556 N N . LYS A 1 74 ? 8.853 5.929 -1.418 1.00 90.44 74 LYS A N 1
ATOM 557 C CA . LYS A 1 74 ? 9.478 5.679 -2.718 1.00 90.44 74 LYS A CA 1
ATOM 558 C C . LYS A 1 74 ? 10.334 6.851 -3.160 1.00 90.44 74 LYS A C 1
ATOM 560 O O . LYS A 1 74 ? 9.843 7.951 -3.403 1.00 90.44 74 LYS A O 1
ATOM 5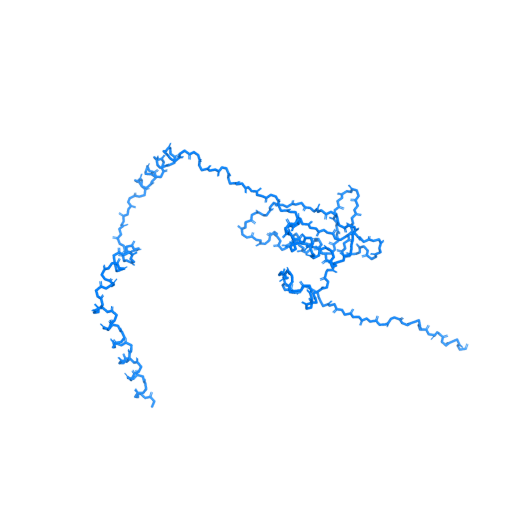65 N N . HIS A 1 75 ? 11.626 6.593 -3.345 1.00 87.19 75 HIS A N 1
ATOM 566 C CA . HIS A 1 75 ? 12.533 7.589 -3.914 1.00 87.19 75 HIS A CA 1
ATOM 567 C C . HIS A 1 75 ? 12.404 7.687 -5.444 1.00 87.19 75 HIS A C 1
ATOM 569 O O . HIS A 1 75 ? 12.488 8.793 -5.983 1.00 87.19 75 HIS A O 1
ATOM 575 N N . GLY A 1 76 ? 12.125 6.567 -6.123 1.00 86.44 76 GLY A N 1
ATOM 576 C CA . GLY A 1 76 ? 11.888 6.476 -7.571 1.00 86.44 76 GLY A CA 1
ATOM 577 C C . GLY A 1 76 ? 10.474 5.992 -7.913 1.00 86.44 76 GLY A C 1
ATOM 578 O O . GLY A 1 76 ? 9.800 5.427 -7.061 1.00 86.44 76 GLY A O 1
ATOM 579 N N . PHE A 1 77 ? 10.033 6.212 -9.158 1.00 85.25 77 PHE A N 1
ATOM 580 C CA . PHE A 1 77 ? 8.702 5.825 -9.665 1.00 85.25 77 PHE A CA 1
ATOM 581 C C . PHE A 1 77 ? 7.531 6.238 -8.755 1.00 85.25 77 PHE A C 1
ATOM 583 O O . PHE A 1 77 ? 6.758 5.423 -8.262 1.00 85.25 77 PHE A O 1
ATOM 590 N N . ARG A 1 78 ? 7.360 7.551 -8.586 1.00 93.25 78 ARG A N 1
ATOM 591 C CA . ARG A 1 78 ? 6.352 8.153 -7.695 1.00 93.25 78 ARG A CA 1
ATOM 592 C C . ARG A 1 78 ? 4.919 8.153 -8.250 1.00 93.25 78 ARG A C 1
ATOM 594 O O . ARG A 1 78 ? 4.029 8.732 -7.647 1.00 93.25 78 ARG A O 1
ATOM 601 N N . ALA A 1 79 ? 4.681 7.537 -9.408 1.00 92.25 79 ALA A N 1
ATOM 602 C CA . ALA A 1 79 ? 3.349 7.488 -10.015 1.00 92.25 79 ALA A CA 1
ATOM 603 C C . ALA A 1 79 ? 2.364 6.635 -9.192 1.00 92.25 79 ALA A C 1
ATOM 605 O O . ALA A 1 79 ? 1.182 6.960 -9.096 1.00 92.25 79 ALA A O 1
ATOM 606 N N . PHE A 1 80 ? 2.857 5.556 -8.575 1.00 92.81 80 PHE A N 1
ATOM 607 C CA . PHE A 1 80 ? 2.029 4.650 -7.780 1.00 92.81 80 PHE A CA 1
ATOM 608 C C . PHE A 1 80 ? 1.779 5.164 -6.366 1.00 92.81 80 PHE A C 1
ATOM 610 O O . PHE A 1 80 ? 0.646 5.106 -5.889 1.00 92.81 80 PHE A O 1
ATOM 617 N N . VAL A 1 81 ? 2.833 5.665 -5.722 1.00 95.50 81 VAL A N 1
ATOM 618 C CA . VAL A 1 81 ? 2.814 6.238 -4.377 1.00 95.50 81 VAL A CA 1
ATOM 619 C C . VAL A 1 81 ? 3.826 7.380 -4.332 1.00 95.50 81 VAL A C 1
ATOM 621 O O . VAL A 1 81 ? 4.995 7.206 -4.680 1.00 95.50 81 VAL A O 1
ATOM 624 N N . ASN A 1 82 ? 3.381 8.546 -3.884 1.00 95.75 82 ASN A N 1
ATOM 625 C CA . ASN A 1 82 ? 4.177 9.749 -3.726 1.00 95.75 82 ASN A CA 1
ATOM 626 C C . ASN A 1 82 ? 3.920 10.349 -2.345 1.00 95.75 82 ASN A C 1
ATOM 628 O O . ASN A 1 82 ? 2.798 10.739 -2.020 1.00 95.75 82 ASN A O 1
ATOM 632 N N . VAL A 1 83 ? 4.977 10.446 -1.548 1.00 94.62 83 VAL A N 1
ATOM 633 C CA . VAL A 1 83 ? 4.939 11.066 -0.224 1.00 94.62 83 VAL A CA 1
ATOM 634 C C . VAL A 1 83 ? 5.560 12.451 -0.336 1.00 94.62 83 VAL A C 1
ATOM 636 O O . VAL A 1 83 ? 6.704 12.594 -0.769 1.00 94.62 83 VAL A O 1
ATOM 639 N N . THR A 1 84 ? 4.795 13.469 0.040 1.00 92.44 84 THR A N 1
ATOM 640 C CA . THR A 1 84 ? 5.215 14.875 0.052 1.00 92.44 84 THR A CA 1
ATOM 641 C C . THR A 1 84 ? 4.888 15.499 1.403 1.00 92.44 84 THR A C 1
ATOM 643 O O . THR A 1 84 ? 4.089 14.952 2.163 1.00 92.44 84 THR A O 1
ATOM 646 N N . ASP A 1 85 ? 5.426 16.686 1.675 1.00 88.38 85 ASP A N 1
ATOM 647 C CA . ASP A 1 85 ? 5.102 17.444 2.893 1.00 88.38 85 ASP A CA 1
ATOM 648 C C . ASP A 1 85 ? 3.605 17.794 2.995 1.00 88.38 85 ASP A C 1
ATOM 650 O O . ASP A 1 85 ? 3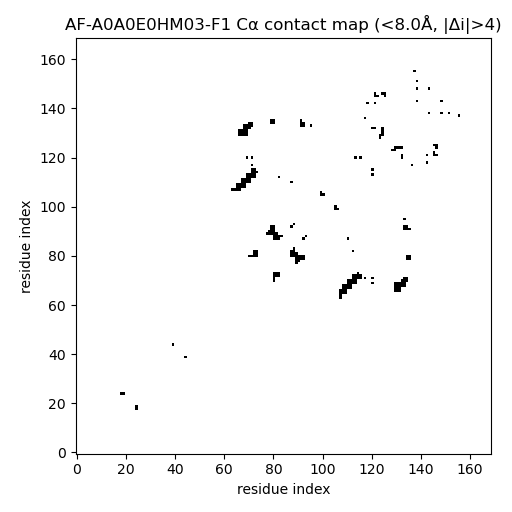.087 18.046 4.080 1.00 88.38 85 ASP A O 1
ATOM 654 N N . GLN A 1 86 ? 2.900 17.798 1.859 1.00 87.50 86 GLN A N 1
ATOM 655 C CA . GLN A 1 86 ? 1.469 18.087 1.767 1.00 87.50 86 GLN A CA 1
ATOM 656 C C . GLN A 1 86 ? 0.587 16.846 1.968 1.00 87.50 86 GLN A C 1
ATOM 658 O O . GLN A 1 86 ? -0.629 16.980 2.084 1.00 87.50 86 GLN A O 1
ATOM 663 N N . GLY A 1 87 ? 1.180 15.650 2.016 1.00 91.75 87 GLY A N 1
ATOM 664 C CA . GLY A 1 87 ? 0.468 14.391 2.199 1.00 91.75 87 GLY A CA 1
ATOM 665 C C . GLY A 1 87 ? 0.919 13.288 1.247 1.00 91.75 87 GLY A C 1
ATOM 666 O O . GLY A 1 87 ? 1.934 13.387 0.548 1.00 91.75 87 GLY A O 1
ATOM 667 N N . VAL A 1 88 ? 0.134 12.213 1.243 1.00 95.75 88 VAL A N 1
ATOM 668 C CA . VAL A 1 88 ? 0.369 11.010 0.445 1.00 95.75 88 VAL A CA 1
ATOM 669 C C . VAL A 1 88 ? -0.584 11.013 -0.747 1.00 95.75 88 VAL A C 1
ATOM 671 O O . VAL A 1 88 ? -1.781 11.216 -0.581 1.00 95.75 88 VAL A O 1
ATOM 674 N N . THR A 1 89 ? -0.050 10.802 -1.946 1.00 96.00 89 THR A N 1
ATOM 675 C CA . THR A 1 89 ? -0.789 10.820 -3.219 1.00 96.00 89 THR A CA 1
ATOM 676 C C . THR A 1 89 ? -0.320 9.681 -4.120 1.00 96.00 89 THR A C 1
ATOM 678 O O . THR A 1 89 ? 0.674 9.020 -3.820 1.00 96.00 89 THR A O 1
ATOM 681 N N . GLY A 1 90 ? -1.009 9.449 -5.235 1.00 95.38 90 GLY A N 1
ATOM 682 C CA . GLY A 1 90 ? -0.603 8.486 -6.261 1.00 95.38 90 GLY A CA 1
ATOM 683 C C . GLY A 1 90 ? -1.682 7.450 -6.544 1.00 95.38 90 GLY A C 1
ATOM 684 O O . GLY A 1 90 ? -2.642 7.312 -5.790 1.00 95.38 90 GLY A O 1
ATOM 685 N N . TYR A 1 91 ? -1.496 6.691 -7.623 1.00 95.31 91 TYR A N 1
ATOM 686 C CA . TYR A 1 91 ? -2.504 5.756 -8.128 1.00 95.31 91 TYR A CA 1
ATOM 687 C C . TYR A 1 91 ? -3.050 4.789 -7.062 1.00 95.31 91 TYR A C 1
ATOM 689 O O . TYR A 1 91 ? -4.259 4.575 -6.979 1.00 95.31 91 TYR A O 1
A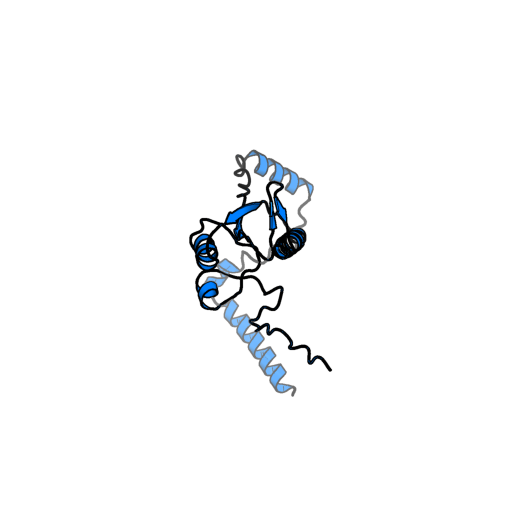TOM 697 N N . CYS A 1 92 ? -2.180 4.224 -6.216 1.00 95.56 92 CYS A N 1
ATOM 698 C CA . CYS A 1 92 ? -2.602 3.259 -5.194 1.00 95.56 92 CYS A CA 1
ATOM 699 C C . CYS A 1 92 ? -3.425 3.917 -4.080 1.00 95.56 92 CYS A C 1
ATOM 701 O O . CYS A 1 92 ? -4.292 3.275 -3.490 1.00 95.56 92 CYS A O 1
ATOM 703 N N . ILE A 1 93 ? -3.148 5.191 -3.793 1.00 96.62 93 ILE A N 1
ATOM 704 C CA . ILE A 1 93 ? -3.847 5.970 -2.770 1.00 96.62 93 ILE A CA 1
ATOM 705 C C . ILE A 1 93 ? -5.236 6.333 -3.274 1.00 96.62 93 ILE A C 1
ATOM 707 O O . ILE A 1 93 ? -6.217 6.030 -2.603 1.00 96.62 93 ILE A O 1
ATOM 711 N N . ASP A 1 94 ? -5.326 6.868 -4.491 1.00 96.75 94 ASP A N 1
ATOM 712 C CA . ASP A 1 94 ? -6.601 7.234 -5.112 1.00 96.75 94 ASP A CA 1
ATOM 713 C C . ASP A 1 94 ? -7.532 6.015 -5.213 1.00 96.75 94 ASP A C 1
ATOM 715 O O . ASP A 1 94 ? -8.728 6.097 -4.924 1.00 96.75 94 ASP A O 1
ATOM 719 N N . LEU A 1 95 ? -6.975 4.852 -5.570 1.00 96.38 95 LEU A N 1
ATOM 720 C CA . LEU A 1 95 ? -7.717 3.596 -5.624 1.00 96.38 95 LEU A CA 1
ATOM 721 C C . LEU A 1 95 ? -8.209 3.153 -4.239 1.00 96.38 95 LEU A C 1
ATOM 723 O O . LEU A 1 95 ? -9.362 2.738 -4.098 1.00 96.38 95 LEU A O 1
ATOM 727 N N . PHE A 1 96 ? -7.351 3.237 -3.221 1.00 96.56 96 PHE A N 1
ATOM 728 C CA . PHE A 1 96 ? -7.718 2.901 -1.849 1.00 96.56 96 PHE A CA 1
ATOM 729 C C . PHE A 1 96 ? -8.841 3.807 -1.332 1.00 96.56 96 PHE A C 1
ATOM 731 O O . PHE A 1 96 ? -9.842 3.312 -0.816 1.00 96.56 96 PHE A O 1
ATOM 738 N N . GLU A 1 97 ? -8.731 5.121 -1.528 1.00 96.19 97 GLU A N 1
ATOM 739 C CA . GLU A 1 97 ? -9.767 6.071 -1.120 1.00 96.19 97 GLU A CA 1
ATOM 740 C C . GLU A 1 97 ? -11.079 5.838 -1.874 1.00 96.19 97 GLU A C 1
ATOM 742 O O . GLU A 1 97 ? -12.157 5.855 -1.273 1.00 96.19 97 GLU A O 1
ATOM 747 N N . ALA A 1 98 ? -11.013 5.540 -3.175 1.00 96.50 98 ALA A N 1
ATOM 748 C CA . ALA A 1 98 ? -12.186 5.170 -3.958 1.00 96.50 98 ALA A CA 1
ATOM 749 C C . ALA A 1 98 ? -12.871 3.908 -3.406 1.00 96.50 98 ALA A C 1
ATOM 751 O O . ALA A 1 98 ? -14.100 3.877 -3.322 1.00 96.50 98 ALA A O 1
ATOM 752 N N . ALA A 1 99 ? -12.102 2.896 -2.992 1.00 95.62 99 ALA A N 1
ATOM 753 C CA . ALA A 1 99 ? -12.634 1.683 -2.376 1.00 95.62 99 ALA A CA 1
ATOM 754 C C . ALA A 1 99 ? -13.268 1.965 -1.003 1.00 95.62 99 ALA A C 1
ATOM 756 O O . ALA A 1 99 ? -14.389 1.525 -0.742 1.00 95.62 99 ALA A O 1
ATOM 757 N N . VAL A 1 100 ? -12.605 2.755 -0.153 1.00 95.19 100 VAL A N 1
ATOM 758 C CA . VAL A 1 100 ? -13.132 3.152 1.162 1.00 95.19 100 VAL A CA 1
ATOM 759 C C . VAL A 1 100 ? -14.4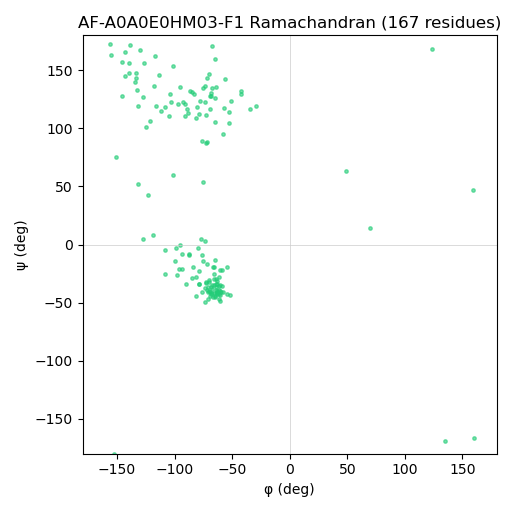39 3.934 1.028 1.00 95.19 100 VAL A C 1
ATOM 761 O O . VAL A 1 100 ? -15.388 3.673 1.766 1.00 95.19 100 VAL A O 1
ATOM 764 N N . ASN A 1 101 ? -14.540 4.828 0.042 1.00 95.00 101 ASN A N 1
ATOM 765 C CA . ASN A 1 101 ? -15.749 5.613 -0.226 1.00 95.00 101 ASN A CA 1
ATOM 766 C C . ASN A 1 101 ? -16.960 4.769 -0.666 1.00 95.00 101 ASN A C 1
ATOM 768 O O . ASN A 1 101 ? -18.083 5.275 -0.691 1.00 95.00 101 ASN A O 1
ATOM 772 N N . LYS A 1 102 ? -16.762 3.495 -1.030 1.00 95.56 102 LYS A N 1
ATOM 773 C CA . LYS A 1 102 ? -17.843 2.557 -1.374 1.00 95.56 102 LYS A CA 1
ATOM 774 C C . LYS A 1 102 ? -18.309 1.703 -0.196 1.00 95.56 102 LYS A C 1
ATOM 776 O O . LYS A 1 102 ? -19.303 0.991 -0.340 1.00 95.56 102 LYS A O 1
ATOM 781 N N . LEU A 1 103 ? -17.627 1.752 0.948 1.00 92.50 103 LEU A N 1
ATOM 782 C CA . LEU A 1 103 ? -18.011 0.975 2.123 1.00 92.50 103 LEU A CA 1
ATOM 783 C C . LEU A 1 103 ? -19.312 1.518 2.746 1.00 92.50 103 LEU A C 1
ATOM 785 O O . LEU A 1 103 ? -19.536 2.729 2.754 1.00 92.50 103 LEU A O 1
ATOM 789 N N . PRO A 1 104 ? -20.171 0.653 3.325 1.00 91.75 104 PRO A N 1
ATOM 790 C CA . PRO A 1 104 ? -21.425 1.073 3.958 1.00 91.75 104 PRO A CA 1
ATOM 791 C C . PRO A 1 104 ? -21.221 1.770 5.317 1.00 91.75 104 PRO A C 1
ATOM 793 O O . PRO A 1 104 ? -22.189 2.105 5.997 1.00 91.75 104 PRO A O 1
ATOM 796 N N . TYR A 1 105 ? -19.970 1.971 5.734 1.00 88.56 105 TYR A N 1
ATOM 797 C CA . TYR A 1 105 ? -19.587 2.623 6.980 1.00 88.56 105 TYR A CA 1
ATOM 798 C C . TYR A 1 105 ? -18.387 3.544 6.760 1.00 88.56 105 TYR A C 1
ATOM 800 O O . TYR A 1 105 ? -17.586 3.356 5.845 1.00 88.56 105 TYR A O 1
ATOM 808 N N . ARG A 1 106 ? -18.245 4.542 7.638 1.00 87.81 106 ARG A N 1
ATOM 809 C CA . ARG A 1 106 ? -17.134 5.493 7.591 1.00 87.81 106 ARG A CA 1
ATOM 810 C C . ARG A 1 106 ? -15.888 4.888 8.232 1.00 87.81 106 ARG A C 1
ATOM 812 O O . ARG A 1 106 ? -15.884 4.608 9.429 1.00 87.81 106 ARG A O 1
ATOM 819 N N . LEU A 1 107 ? -14.829 4.740 7.444 1.00 91.44 107 LEU A N 1
ATOM 820 C CA . LEU A 1 107 ? -13.509 4.353 7.933 1.00 91.44 107 LEU A CA 1
ATOM 821 C C . LEU A 1 107 ? -12.749 5.600 8.412 1.00 91.44 107 LEU A C 1
ATOM 823 O O . LEU A 1 107 ? -12.690 6.598 7.695 1.00 91.44 107 LEU A O 1
ATOM 827 N N . ILE A 1 108 ? -12.167 5.553 9.612 1.00 94.19 108 ILE A N 1
ATOM 828 C CA . ILE A 1 108 ? -11.281 6.607 10.128 1.00 94.19 108 ILE A CA 1
ATOM 829 C C . ILE A 1 108 ? -9.861 6.048 10.130 1.00 94.19 108 ILE A C 1
ATOM 831 O O . ILE A 1 108 ? -9.588 5.065 10.817 1.00 94.19 108 ILE A O 1
ATOM 835 N N . TYR A 1 109 ? -8.964 6.666 9.368 1.00 95.38 109 TYR A N 1
ATOM 836 C CA . TYR A 1 109 ? -7.593 6.193 9.201 1.00 95.38 109 TYR A CA 1
ATOM 837 C C . TYR A 1 109 ? -6.589 7.346 9.106 1.00 95.38 109 TYR A C 1
ATOM 839 O O . TYR A 1 109 ? -6.956 8.510 8.940 1.00 95.38 109 TYR A O 1
ATOM 847 N N . GLU A 1 110 ? -5.310 7.018 9.247 1.00 96.12 110 GLU A N 1
ATOM 848 C CA . GLU A 1 110 ? -4.177 7.870 8.891 1.00 96.12 110 GLU A CA 1
ATOM 849 C C . GLU A 1 110 ? -3.137 7.086 8.111 1.00 96.12 110 GLU A C 1
ATOM 851 O O . GLU A 1 110 ? -2.931 5.896 8.354 1.00 96.12 110 GLU A O 1
ATOM 856 N N . PHE A 1 111 ? -2.458 7.782 7.204 1.00 97.00 111 PHE A N 1
ATOM 857 C CA . PHE A 1 111 ? -1.302 7.232 6.521 1.00 97.00 111 PHE A CA 1
ATOM 858 C C . PHE A 1 111 ? -0.048 7.399 7.377 1.00 97.00 111 PHE A C 1
ATOM 860 O O . PHE A 1 111 ? 0.261 8.493 7.849 1.00 97.00 111 PHE A O 1
ATOM 867 N N . VAL A 1 112 ? 0.682 6.302 7.547 1.00 96.81 112 VAL A N 1
ATOM 868 C CA . VAL A 1 112 ? 1.966 6.243 8.242 1.00 96.81 112 VAL A CA 1
ATOM 869 C C . VAL A 1 112 ? 3.037 5.932 7.208 1.00 96.81 112 VAL A C 1
ATOM 871 O O . VAL A 1 112 ? 3.039 4.864 6.601 1.00 96.81 112 VAL A O 1
ATOM 874 N N . VAL A 1 113 ? 3.951 6.873 6.990 1.00 96.12 113 VAL A N 1
ATOM 875 C CA . VAL A 1 113 ? 5.047 6.694 6.032 1.00 96.12 113 VAL A CA 1
ATOM 876 C C . VAL A 1 113 ? 6.015 5.637 6.559 1.00 96.12 113 VAL A C 1
ATOM 878 O O . VAL A 1 113 ? 6.455 5.698 7.707 1.00 96.12 113 VAL A O 1
ATOM 881 N N . PHE A 1 114 ? 6.351 4.674 5.708 1.00 95.94 114 PHE A N 1
ATOM 882 C CA . PHE A 1 114 ? 7.213 3.551 6.036 1.00 95.94 114 PHE A CA 1
ATOM 883 C C . PHE A 1 114 ? 8.435 3.536 5.115 1.00 95.94 114 PHE A C 1
ATOM 885 O O . PHE A 1 114 ? 8.339 3.202 3.936 1.00 95.94 114 PHE A O 1
ATOM 892 N N . ASP A 1 115 ? 9.589 3.905 5.666 1.00 95.19 115 ASP A N 1
ATOM 893 C CA . ASP A 1 115 ? 10.856 4.039 4.937 1.00 95.19 115 ASP A CA 1
ATOM 894 C C . ASP A 1 115 ? 11.774 2.829 5.157 1.00 95.19 115 ASP A C 1
ATOM 896 O O . ASP A 1 115 ? 12.843 2.917 5.758 1.00 95.19 115 ASP A O 1
ATOM 900 N N . ARG A 1 116 ? 11.278 1.650 4.780 1.00 94.94 116 ARG A N 1
ATOM 901 C CA . ARG A 1 116 ? 11.945 0.353 4.953 1.00 94.94 116 ARG A CA 1
ATOM 902 C C . ARG A 1 116 ? 11.484 -0.626 3.870 1.00 94.94 116 ARG A C 1
ATOM 904 O O . ARG A 1 116 ? 10.696 -0.264 2.996 1.00 94.94 116 ARG A O 1
ATOM 911 N N . SER A 1 117 ? 11.996 -1.856 3.886 1.00 95.69 117 SER A N 1
ATOM 912 C CA . SER A 1 117 ? 11.666 -2.855 2.862 1.00 95.69 117 SER A CA 1
ATOM 913 C C . SER A 1 117 ? 10.186 -3.273 2.892 1.00 95.69 117 SER A C 1
ATOM 915 O O . SER A 1 117 ? 9.496 -3.144 3.904 1.00 95.69 117 SER A O 1
ATOM 917 N N . TYR A 1 118 ? 9.690 -3.824 1.780 1.00 95.19 118 TYR A N 1
ATOM 918 C CA . TYR A 1 118 ? 8.324 -4.357 1.708 1.00 95.19 118 TYR A CA 1
ATOM 919 C C . TYR A 1 118 ? 8.081 -5.541 2.643 1.00 95.19 118 TYR A C 1
ATOM 921 O O . TYR A 1 118 ? 6.963 -5.717 3.119 1.00 95.19 118 TYR A O 1
ATOM 929 N N . ASP A 1 119 ? 9.104 -6.350 2.907 1.00 96.44 119 ASP A N 1
ATOM 930 C CA . ASP A 1 119 ? 8.966 -7.494 3.807 1.00 96.44 119 ASP A CA 1
ATOM 931 C C . ASP A 1 119 ? 8.814 -7.002 5.252 1.00 96.44 119 ASP A C 1
ATOM 933 O O . ASP A 1 119 ? 7.925 -7.452 5.973 1.00 96.44 119 ASP A O 1
ATOM 937 N N . GLU A 1 120 ? 9.574 -5.972 5.641 1.00 97.19 120 GLU A N 1
ATOM 938 C CA . GLU A 1 120 ? 9.403 -5.293 6.931 1.00 97.19 120 GLU A CA 1
ATOM 939 C C . GLU A 1 120 ? 8.062 -4.552 7.032 1.00 97.19 120 GLU A C 1
ATOM 941 O O . GLU A 1 120 ? 7.469 -4.503 8.110 1.00 97.19 120 GLU A O 1
ATOM 946 N N . LEU A 1 121 ? 7.559 -3.988 5.928 1.00 97.31 121 LEU A N 1
ATOM 947 C CA . LEU A 1 121 ? 6.234 -3.363 5.871 1.00 97.31 121 LEU A CA 1
ATOM 948 C C . LEU A 1 121 ? 5.143 -4.392 6.191 1.00 97.31 121 LEU A C 1
ATOM 950 O O . LEU A 1 121 ? 4.291 -4.151 7.046 1.00 97.31 121 LEU A O 1
ATOM 954 N N . VAL A 1 122 ? 5.200 -5.560 5.550 1.00 97.31 122 VAL A N 1
ATOM 955 C CA . VAL A 1 122 ? 4.273 -6.668 5.810 1.00 97.31 122 VAL A CA 1
ATOM 956 C C . VAL A 1 122 ? 4.418 -7.184 7.239 1.00 97.31 122 VAL A C 1
ATOM 958 O O . VAL A 1 122 ? 3.418 -7.376 7.930 1.00 97.31 122 VAL A O 1
ATOM 961 N N . GLN A 1 123 ? 5.646 -7.333 7.733 1.00 97.12 123 GLN A N 1
ATOM 962 C CA . GLN A 1 123 ? 5.892 -7.757 9.108 1.00 97.12 123 GLN A CA 1
ATOM 963 C C . GLN A 1 123 ? 5.358 -6.748 10.133 1.00 97.12 123 GLN A C 1
ATOM 965 O O . GLN A 1 123 ? 4.869 -7.139 11.194 1.00 97.12 123 GLN A O 1
ATOM 970 N N . SER A 1 124 ? 5.395 -5.454 9.812 1.00 97.38 124 SER A N 1
ATOM 971 C CA . SER A 1 124 ? 4.819 -4.399 10.641 1.00 97.38 124 SER A CA 1
ATOM 972 C C . SER A 1 124 ? 3.297 -4.520 10.765 1.00 97.38 124 SER A C 1
ATOM 974 O O . SER A 1 124 ? 2.765 -4.286 11.853 1.00 97.38 124 SER A O 1
ATOM 976 N N . VAL A 1 125 ? 2.615 -4.935 9.693 1.00 97.50 125 VAL A N 1
ATOM 977 C CA . VAL A 1 125 ? 1.176 -5.247 9.717 1.00 97.50 125 VAL A CA 1
ATOM 978 C C . VAL A 1 125 ? 0.912 -6.532 10.502 1.00 97.50 125 VAL A C 1
ATOM 980 O O . VAL A 1 125 ? 0.074 -6.545 11.397 1.00 97.50 125 VAL A O 1
ATOM 983 N N . SER A 1 126 ? 1.685 -7.591 10.247 1.00 97.31 126 SER A N 1
ATOM 984 C CA . SER A 1 126 ? 1.563 -8.879 10.949 1.00 97.31 126 SER A CA 1
ATOM 985 C C . SER A 1 126 ? 1.763 -8.747 12.467 1.00 97.31 126 SER A C 1
ATOM 987 O O . SER A 1 126 ? 1.073 -9.383 13.259 1.00 97.31 126 SER A O 1
ATOM 989 N N . SER A 1 127 ? 2.658 -7.848 12.889 1.00 96.75 127 SER A N 1
ATOM 990 C CA . SER A 1 127 ? 2.924 -7.552 14.304 1.00 96.75 127 SER A CA 1
ATOM 991 C C . SER A 1 127 ? 1.891 -6.611 14.944 1.00 96.75 127 SER A C 1
ATOM 993 O O . SER A 1 127 ? 2.012 -6.288 16.125 1.00 96.75 127 SER A O 1
ATOM 995 N N . GLY A 1 128 ? 0.911 -6.113 14.179 1.00 94.81 128 GLY A N 1
ATOM 996 C CA . GLY A 1 128 ? -0.116 -5.178 14.647 1.00 94.81 128 GLY A CA 1
ATOM 997 C C . GLY A 1 128 ? 0.392 -3.766 14.961 1.00 94.81 128 GLY A C 1
ATOM 998 O O . GLY A 1 128 ? -0.306 -2.995 15.619 1.00 94.81 128 GLY A O 1
ATOM 999 N N . ILE A 1 129 ? 1.606 -3.412 14.520 1.00 95.88 129 ILE A N 1
ATOM 1000 C CA . ILE A 1 129 ? 2.151 -2.049 14.662 1.00 95.88 129 ILE A CA 1
ATOM 1001 C C . ILE A 1 129 ? 1.364 -1.091 13.762 1.00 95.88 129 ILE A C 1
ATOM 1003 O O . ILE A 1 129 ? 1.015 0.017 14.176 1.00 95.88 129 ILE A O 1
ATOM 1007 N N . ASN A 1 130 ? 1.090 -1.546 12.541 1.00 96.94 130 ASN A N 1
ATOM 1008 C CA . ASN A 1 130 ? 0.174 -0.919 11.602 1.00 96.94 130 ASN A CA 1
ATOM 1009 C C . ASN A 1 130 ? -1.026 -1.846 11.396 1.00 96.94 130 ASN A C 1
ATOM 1011 O O . ASN A 1 130 ? -0.879 -3.065 11.418 1.00 96.94 130 ASN A O 1
ATOM 1015 N N . ASP A 1 131 ? -2.209 -1.273 11.203 1.00 96.69 131 ASP A N 1
ATOM 1016 C CA . ASP A 1 131 ? -3.443 -2.045 11.034 1.00 96.69 131 ASP A CA 1
ATOM 1017 C C . ASP A 1 131 ? -3.597 -2.567 9.597 1.00 96.69 131 ASP A C 1
ATOM 1019 O O . ASP A 1 131 ? -4.230 -3.594 9.371 1.00 96.69 131 ASP A O 1
ATOM 1023 N N . ALA A 1 132 ? -3.024 -1.859 8.620 1.00 97.00 132 ALA A N 1
ATOM 1024 C CA . ALA A 1 132 ? -3.012 -2.247 7.212 1.00 97.00 132 ALA A CA 1
ATOM 1025 C C . ALA A 1 132 ? -1.828 -1.600 6.479 1.00 97.00 132 ALA A C 1
ATOM 1027 O O . ALA A 1 132 ? -1.156 -0.723 7.026 1.00 97.00 132 ALA A O 1
ATOM 1028 N N . ALA A 1 133 ? -1.599 -1.993 5.225 1.00 97.50 133 ALA A N 1
ATOM 1029 C CA . ALA A 1 133 ? -0.656 -1.331 4.329 1.00 97.50 133 ALA A CA 1
ATOM 1030 C C . ALA A 1 133 ? -1.278 -1.097 2.946 1.00 97.50 133 ALA A C 1
ATOM 1032 O O . ALA A 1 133 ? -2.035 -1.933 2.453 1.00 97.50 133 ALA A O 1
ATOM 1033 N N . VAL A 1 134 ? -0.951 0.036 2.322 1.00 97.31 134 VAL A N 1
ATOM 1034 C CA . VAL A 1 134 ? -1.433 0.430 0.991 1.00 97.31 134 VAL A CA 1
ATOM 1035 C C . VAL A 1 134 ? -0.257 0.906 0.148 1.00 97.31 134 VAL A C 1
ATOM 1037 O O . VAL A 1 134 ? 0.557 1.713 0.590 1.00 97.31 134 VAL A O 1
ATOM 1040 N N . GLY A 1 135 ? -0.181 0.417 -1.086 1.00 95.44 135 GLY A N 1
ATOM 1041 C CA . GLY A 1 135 ? 0.842 0.794 -2.053 1.00 95.44 135 GLY A CA 1
ATOM 1042 C C . GLY A 1 135 ? 0.987 -0.244 -3.158 1.00 95.44 135 GLY A C 1
ATOM 1043 O O . GLY A 1 135 ? 0.170 -1.158 -3.288 1.00 95.44 135 GLY A O 1
ATOM 1044 N N . ASP A 1 136 ? 2.073 -0.124 -3.911 1.00 94.00 136 ASP A N 1
ATOM 1045 C CA . ASP A 1 136 ? 2.521 -1.039 -4.964 1.00 94.00 136 ASP A CA 1
ATOM 1046 C C . ASP A 1 136 ? 3.142 -2.326 -4.378 1.00 94.00 136 ASP A C 1
ATOM 1048 O O . ASP A 1 136 ? 4.282 -2.692 -4.662 1.00 94.00 136 ASP A O 1
ATOM 1052 N N . ILE A 1 137 ? 2.400 -3.006 -3.500 1.00 94.62 137 ILE A N 1
ATOM 1053 C CA . ILE A 1 137 ? 2.862 -4.193 -2.773 1.00 94.62 137 ILE A CA 1
ATOM 1054 C C . ILE A 1 137 ? 2.564 -5.449 -3.596 1.00 94.62 137 ILE A C 1
ATOM 1056 O O . ILE A 1 137 ? 1.410 -5.839 -3.764 1.00 94.62 137 ILE A O 1
ATOM 1060 N N . THR A 1 138 ? 3.610 -6.127 -4.069 1.00 94.56 138 THR A N 1
ATOM 1061 C CA . THR A 1 138 ? 3.462 -7.411 -4.769 1.00 94.56 138 THR A CA 1
ATOM 1062 C C . THR A 1 138 ? 3.019 -8.517 -3.811 1.00 94.56 138 THR A C 1
ATOM 1064 O O . THR A 1 138 ? 3.671 -8.758 -2.787 1.00 94.56 138 THR A O 1
ATOM 1067 N N . ILE A 1 139 ? 1.949 -9.221 -4.189 1.00 94.75 139 ILE A N 1
ATOM 1068 C CA . ILE A 1 139 ? 1.430 -10.397 -3.487 1.00 94.75 139 ILE A CA 1
ATOM 1069 C C . ILE A 1 139 ? 2.292 -11.606 -3.866 1.00 94.75 139 ILE A C 1
ATOM 1071 O O . ILE A 1 139 ? 2.275 -12.059 -5.008 1.00 94.75 139 ILE A O 1
ATOM 1075 N N . ILE A 1 140 ? 3.049 -12.126 -2.902 1.00 94.12 140 ILE A N 1
ATOM 1076 C CA . ILE A 1 140 ? 3.857 -13.346 -3.041 1.00 94.12 140 ILE A CA 1
ATOM 1077 C C . ILE A 1 140 ? 3.511 -14.316 -1.911 1.00 94.12 140 ILE A C 1
ATOM 1079 O O . ILE A 1 140 ? 3.059 -13.887 -0.849 1.00 94.12 140 ILE A O 1
ATOM 1083 N N . ALA A 1 141 ? 3.751 -15.612 -2.128 1.00 95.00 141 ALA A N 1
ATOM 1084 C CA . ALA A 1 141 ? 3.377 -16.670 -1.185 1.00 95.00 141 ALA A CA 1
ATOM 1085 C C . ALA A 1 141 ? 3.932 -16.441 0.231 1.00 95.00 141 ALA A C 1
ATOM 1087 O O . ALA A 1 141 ? 3.195 -16.583 1.201 1.00 95.00 141 ALA A O 1
ATOM 1088 N N . ASP A 1 142 ? 5.193 -16.015 0.337 1.00 95.44 142 ASP A N 1
ATOM 1089 C CA . ASP A 1 142 ? 5.842 -15.749 1.624 1.00 95.44 142 ASP A CA 1
ATOM 1090 C C . ASP A 1 142 ? 5.169 -14.600 2.391 1.00 95.44 142 ASP A C 1
ATOM 1092 O O . ASP A 1 142 ? 4.924 -14.694 3.583 1.00 95.44 142 ASP A O 1
ATOM 1096 N N . ARG A 1 143 ? 4.743 -13.526 1.721 1.00 95.56 143 ARG A N 1
ATOM 1097 C CA . ARG A 1 143 ? 4.014 -12.439 2.398 1.00 95.56 143 ARG A CA 1
ATOM 1098 C C . ARG A 1 143 ? 2.603 -12.867 2.789 1.00 95.56 143 ARG A C 1
ATOM 1100 O O . ARG A 1 143 ? 2.136 -12.523 3.871 1.00 95.56 143 ARG A O 1
ATOM 1107 N N . ALA A 1 144 ? 1.939 -13.633 1.926 1.00 95.75 144 ALA A N 1
ATOM 1108 C CA . ALA A 1 144 ? 0.575 -14.103 2.149 1.00 95.75 144 ALA A CA 1
ATOM 1109 C C . ALA A 1 144 ? 0.457 -15.102 3.315 1.00 95.75 144 ALA A C 1
ATOM 1111 O O . ALA A 1 144 ? -0.631 -15.274 3.853 1.00 95.75 144 ALA A O 1
ATOM 1112 N N . SER A 1 145 ? 1.554 -15.737 3.747 1.00 96.38 145 SER A N 1
ATOM 1113 C CA . SER A 1 145 ? 1.539 -16.557 4.966 1.00 96.38 145 SER A CA 1
ATOM 1114 C C . SER A 1 145 ? 1.540 -15.737 6.260 1.00 96.38 145 SER A C 1
ATOM 1116 O O . SER A 1 145 ? 1.281 -16.298 7.321 1.00 96.38 145 SER A O 1
ATOM 1118 N N . HIS A 1 146 ? 1.833 -14.432 6.195 1.00 94.12 146 HIS A N 1
ATOM 1119 C CA . HIS A 1 146 ? 1.946 -13.555 7.366 1.00 94.12 146 HIS A CA 1
ATOM 1120 C C . HIS A 1 146 ? 0.792 -12.555 7.502 1.00 94.12 146 HIS A C 1
ATOM 1122 O O . HIS A 1 146 ? 0.532 -12.082 8.611 1.00 94.12 146 HIS A O 1
ATOM 1128 N N . VAL A 1 147 ? 0.138 -12.205 6.389 1.00 97.00 147 VAL A N 1
ATOM 1129 C CA . VAL A 1 147 ? -0.967 -11.237 6.328 1.00 97.00 147 VAL A CA 1
ATOM 1130 C C . VAL A 1 147 ? -1.989 -11.635 5.268 1.00 97.00 147 VAL A C 1
ATOM 1132 O O . VAL A 1 147 ? -1.666 -12.306 4.288 1.00 97.00 147 VAL A O 1
ATOM 1135 N N . GLU A 1 148 ? -3.216 -11.151 5.430 1.00 96.69 148 GLU A N 1
ATOM 1136 C CA . GLU A 1 148 ? -4.259 -11.282 4.418 1.00 96.69 148 GLU A CA 1
ATOM 1137 C C . GLU A 1 148 ? -4.179 -10.127 3.413 1.00 96.69 148 GLU A C 1
ATOM 1139 O O . GLU A 1 148 ? -4.092 -8.955 3.784 1.00 96.69 148 GLU A O 1
ATOM 1144 N N . PHE A 1 149 ? -4.220 -10.466 2.125 1.00 96.00 149 PHE A N 1
ATOM 1145 C CA . PHE A 1 149 ? -4.270 -9.496 1.035 1.00 96.00 149 PHE A CA 1
ATOM 1146 C C . PHE A 1 149 ? -5.687 -9.361 0.485 1.00 96.00 149 PHE A C 1
ATOM 1148 O O . PHE A 1 149 ? -6.487 -10.298 0.503 1.00 96.00 149 PHE A O 1
ATOM 1155 N N . THR A 1 150 ? -5.976 -8.194 -0.081 1.00 95.25 150 THR A N 1
A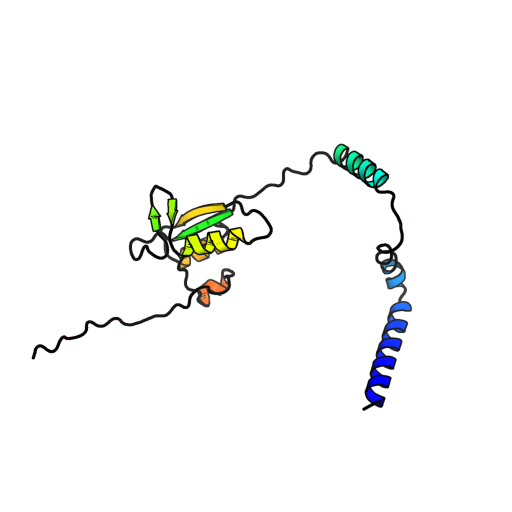TOM 1156 C CA . THR A 1 150 ? -7.136 -8.018 -0.953 1.00 95.25 150 THR A CA 1
ATOM 1157 C C . THR A 1 150 ? -6.955 -8.803 -2.254 1.00 95.25 150 THR A C 1
ATOM 1159 O O . THR A 1 150 ? -5.857 -9.246 -2.595 1.00 95.25 150 THR A O 1
ATOM 1162 N N . MET A 1 151 ? -8.020 -8.888 -3.052 1.00 94.94 151 MET A N 1
ATOM 1163 C CA . MET A 1 151 ? -7.868 -9.249 -4.462 1.00 94.94 151 MET A CA 1
ATOM 1164 C C . MET A 1 151 ? -6.900 -8.271 -5.160 1.00 94.94 151 MET A C 1
ATOM 1166 O O . MET A 1 151 ? -6.926 -7.073 -4.848 1.00 94.94 151 MET A O 1
ATOM 1170 N N . PRO A 1 152 ? -6.048 -8.748 -6.086 1.00 93.94 152 PRO A N 1
ATOM 1171 C CA . PRO A 1 152 ? -5.150 -7.880 -6.835 1.00 93.94 152 PRO A CA 1
ATOM 1172 C C . PRO A 1 152 ? -5.957 -6.919 -7.710 1.00 93.94 152 PRO A C 1
ATOM 1174 O O . PRO A 1 152 ? -6.905 -7.318 -8.384 1.00 93.94 152 PRO A O 1
ATOM 1177 N N . TYR A 1 153 ? -5.566 -5.648 -7.707 1.00 92.12 153 TYR A N 1
ATOM 1178 C CA . TYR A 1 153 ? -6.199 -4.599 -8.511 1.00 92.12 153 TYR A CA 1
ATOM 1179 C C . TYR A 1 153 ? -5.432 -4.276 -9.800 1.00 92.12 153 TYR A C 1
ATOM 1181 O O . TYR A 1 153 ? -5.961 -3.609 -10.684 1.00 92.12 153 TYR A O 1
ATOM 1189 N N . THR A 1 154 ? -4.187 -4.743 -9.908 1.00 91.00 154 THR A N 1
ATOM 1190 C CA . THR A 1 154 ? -3.352 -4.653 -11.106 1.00 91.00 154 THR A CA 1
ATOM 1191 C C . THR A 1 154 ? -2.535 -5.927 -11.237 1.00 91.00 154 THR A C 1
ATOM 1193 O O . THR A 1 154 ? -2.100 -6.503 -10.238 1.00 91.00 154 THR A O 1
ATOM 1196 N N . GLU A 1 155 ? -2.306 -6.360 -12.471 1.00 88.88 155 GLU A N 1
ATOM 1197 C CA . GLU A 1 155 ? -1.322 -7.398 -12.750 1.00 88.88 155 GLU A CA 1
ATOM 1198 C C . GLU A 1 155 ? 0.090 -6.820 -12.561 1.00 88.88 155 GLU A C 1
ATOM 1200 O O . GLU A 1 155 ? 0.334 -5.645 -12.846 1.00 88.88 155 GLU A O 1
ATOM 1205 N N . SER A 1 156 ? 1.007 -7.630 -12.031 1.00 82.62 156 SER A N 1
ATOM 1206 C CA . SER A 1 156 ? 2.404 -7.261 -11.801 1.00 82.62 156 SER A CA 1
ATOM 1207 C C . SER A 1 156 ? 3.307 -8.390 -12.278 1.00 82.62 156 SER A C 1
ATOM 1209 O O . SER A 1 156 ? 3.000 -9.566 -12.079 1.00 82.62 156 SER A O 1
ATOM 1211 N N . GLY A 1 157 ? 4.419 -8.031 -12.913 1.00 86.19 157 GLY A N 1
ATOM 1212 C CA . GLY A 1 157 ? 5.352 -8.977 -13.508 1.00 86.19 157 GLY A CA 1
ATOM 1213 C C . GLY A 1 157 ? 6.758 -8.401 -13.621 1.00 86.19 157 GLY A C 1
ATOM 1214 O O . GLY A 1 157 ? 6.972 -7.193 -13.517 1.00 86.19 157 GLY A O 1
ATOM 1215 N N . VAL A 1 158 ? 7.730 -9.287 -13.827 1.00 88.50 158 VAL A N 1
ATOM 1216 C CA . VAL A 1 158 ? 9.129 -8.918 -14.068 1.00 88.50 158 VAL A CA 1
ATOM 1217 C C . VAL A 1 158 ? 9.373 -8.887 -15.574 1.00 88.50 158 VAL A C 1
ATOM 1219 O O . VAL A 1 158 ? 8.937 -9.778 -16.298 1.00 88.50 158 VAL A O 1
ATOM 1222 N N . SER A 1 159 ? 10.060 -7.858 -16.064 1.00 91.19 159 SER A N 1
ATOM 1223 C CA . SER A 1 159 ? 10.385 -7.688 -17.485 1.00 91.19 159 SER A CA 1
ATOM 1224 C C . SER A 1 159 ? 11.811 -7.167 -17.653 1.00 91.19 159 SER A C 1
ATOM 1226 O O . SER A 1 159 ? 12.301 -6.417 -16.810 1.00 91.19 159 SER A O 1
ATOM 1228 N N . MET A 1 160 ? 12.480 -7.566 -18.739 1.00 93.88 160 MET A N 1
ATOM 1229 C CA . MET A 1 160 ? 13.818 -7.085 -19.092 1.00 93.88 160 MET A CA 1
ATOM 1230 C C . MET A 1 160 ? 13.703 -5.954 -20.114 1.00 93.88 160 MET A C 1
ATOM 1232 O O . MET A 1 160 ? 13.158 -6.152 -21.197 1.00 93.88 160 MET A O 1
ATOM 1236 N N . LEU A 1 161 ? 14.223 -4.777 -19.769 1.00 92.19 161 LEU A N 1
ATOM 1237 C CA . LEU A 1 161 ? 14.350 -3.655 -20.695 1.00 92.19 161 LEU A CA 1
ATOM 1238 C C . LEU A 1 161 ? 15.736 -3.705 -21.336 1.00 92.19 161 LEU A C 1
ATOM 1240 O O . LEU A 1 161 ? 16.743 -3.689 -20.629 1.00 92.19 161 LEU A O 1
ATOM 1244 N N . VAL A 1 162 ? 15.778 -3.763 -22.666 1.00 93.88 162 VAL A N 1
ATOM 1245 C CA . VAL A 1 162 ? 17.018 -3.746 -23.451 1.00 93.88 162 VAL A CA 1
ATOM 1246 C C . VAL A 1 162 ? 17.005 -2.507 -24.335 1.00 93.88 162 VAL A C 1
ATOM 1248 O O . VAL A 1 162 ? 15.972 -2.164 -24.912 1.00 93.88 162 VAL A O 1
ATOM 1251 N N . LEU A 1 163 ? 18.141 -1.815 -24.411 1.00 93.25 163 LEU A N 1
ATOM 1252 C CA . LEU A 1 163 ? 18.307 -0.694 -25.327 1.00 93.25 163 LEU A CA 1
ATOM 1253 C C . LEU A 1 163 ? 18.233 -1.221 -26.763 1.00 93.25 163 LEU A C 1
ATOM 1255 O O . LEU A 1 163 ? 18.974 -2.135 -27.116 1.00 93.25 163 LEU A O 1
ATOM 1259 N N . ALA A 1 164 ? 17.347 -0.652 -27.576 1.00 89.31 164 ALA A N 1
ATOM 1260 C CA . ALA A 1 164 ? 17.328 -0.956 -28.997 1.00 89.31 164 ALA A CA 1
ATOM 1261 C C . ALA A 1 164 ? 18.592 -0.382 -29.652 1.00 89.31 164 ALA A C 1
ATOM 1263 O O . ALA A 1 164 ? 18.897 0.801 -29.480 1.00 89.31 164 ALA A O 1
ATOM 1264 N N . GLU A 1 165 ? 19.325 -1.213 -30.391 1.00 84.44 165 GLU A N 1
ATOM 1265 C CA . GLU A 1 165 ? 20.357 -0.721 -31.296 1.00 84.44 165 GLU A CA 1
ATOM 1266 C C . GLU A 1 165 ? 19.665 -0.087 -32.501 1.00 84.44 165 GLU A C 1
ATOM 1268 O O . GLU A 1 165 ? 18.854 -0.716 -33.181 1.00 84.44 165 GLU A O 1
ATOM 1273 N N . ASN A 1 166 ? 19.962 1.188 -32.739 1.00 81.75 166 ASN A N 1
ATOM 1274 C CA . ASN A 1 166 ? 19.570 1.842 -33.974 1.00 81.75 166 ASN A CA 1
ATOM 1275 C C . ASN A 1 166 ? 20.614 1.446 -35.020 1.00 81.75 166 ASN A C 1
ATOM 1277 O O . ASN A 1 166 ? 21.753 1.909 -34.933 1.00 81.75 166 ASN A O 1
ATOM 1281 N N . GLU A 1 167 ? 20.254 0.599 -35.985 1.00 71.38 167 GLU A N 1
ATOM 1282 C CA . GLU A 1 167 ? 21.092 0.403 -37.168 1.00 71.38 167 GLU A CA 1
ATOM 1283 C C . GLU A 1 167 ? 21.122 1.729 -37.940 1.00 71.38 167 GLU A C 1
ATOM 1285 O O . GLU A 1 167 ? 20.125 2.159 -38.519 1.00 71.38 167 GLU A O 1
ATOM 1290 N N . SER A 1 168 ? 22.244 2.444 -37.863 1.00 75.06 168 SER A N 1
ATOM 1291 C CA . SER A 1 168 ? 22.503 3.592 -38.727 1.00 75.06 168 SER A CA 1
ATOM 1292 C C . SER A 1 168 ? 22.795 3.073 -40.136 1.00 75.06 168 SER A C 1
ATOM 1294 O O . SER A 1 168 ? 23.830 2.429 -40.321 1.00 75.06 168 SER A O 1
ATOM 1296 N N . GLU A 1 169 ? 21.883 3.329 -41.080 1.00 62.84 169 GLU A N 1
ATOM 1297 C CA . GLU A 1 169 ? 22.073 3.093 -42.524 1.00 62.84 169 GLU A CA 1
ATOM 1298 C C . GLU A 1 169 ? 23.239 3.906 -43.111 1.00 62.84 169 GLU A C 1
ATOM 1300 O O . GLU A 1 169 ? 23.431 5.077 -42.695 1.00 62.84 169 GLU A O 1
#

InterPro domains:
  IPR001638 Solute-binding protein family 3/N-terminal domain of MltF [PF00497] (83-167)
  IPR015683 Ionotropic glutamate receptor [PTHR18966] (66-166)

Nearest PDB structures (foldseek):
  4io4-assembly1_A  TM=7.853E-01  e=2.065E-04  Adineta vaga
  4io2-assembly1_A  TM=7.707E-01  e=3.271E-04  Adineta vaga
  4io6-assembly1_B  TM=7.779E-01  e=4.255E-04  Adineta vaga
  4io5-assembly1_B  TM=7.779E-01  e=5.911E-04  Adineta vaga
  2o1m-assembly2_B  TM=6.392E-01  e=5.519E-02  Bacillus subtilis

Radius of gyration: 29.22 Å; Cα contacts (8 Å, |Δi|>4): 128; chains: 1; bounding box: 71×61×75 Å

Mean predicted aligned error: 16.92 Å

Solvent-accessible surface area (backbone atoms only — not comparable to full-atom values): 10989 Å² total; per-residue (Å²): 131,68,64,65,56,52,52,53,53,50,53,54,53,51,54,59,55,59,63,72,72,42,80,79,46,69,73,56,63,77,76,71,79,84,86,83,86,74,92,70,61,72,72,55,57,53,53,51,53,53,49,49,61,70,69,48,69,73,73,74,74,81,78,77,70,67,38,39,30,32,28,66,64,52,96,63,79,45,66,40,35,32,79,51,99,92,45,78,42,32,56,40,47,56,50,50,52,56,54,53,73,68,47,100,57,90,84,54,69,44,82,38,83,34,88,66,56,70,68,56,51,51,48,34,33,56,71,61,79,21,75,39,74,54,52,91,72,81,90,44,74,78,58,56,77,59,44,88,77,75,82,83,90,68,91,84,84,89,80,86,90,73,87,79,80,77,85,79,129

Organism: Oryza nivara (NCBI:txid4536)

Foldseek 3Di:
DVVVVVVVVVVVVVVVVVVVPDPVCVVVVVPPPPPPDDPDDPVVVVVVVVVCVVPPDDDPPPPQDAFEEEEEDDPPDCQFWDQDPVGIDHDQVVVVVVVQVPDPDHHHYDYDYDHDDLLVVLVCCLVVVGVYYITPRDDDPVSCVRDPDDPDPDDDDDDDDDDDDDPDD

Sequence (169 aa):
MEEHRRLAMAAAFVILLTVWSSPAMAMAAAAATEVHSLGLNCNETERINAVVRRNLGGLPEVYHKKLKIAVPLKHGFRAFVNVTDQGVTGYCIDLFEAAVNKLPYRLIYEFVVFDRSYDELVQSVSSGINDAAVGDITIIADRASHVEFTMPYTESGVSMLVLAENESE